Protein AF-A0A553KA50-F1 (afdb_monomer_lite)

pLDDT: mean 89.24, std 14.23, range [44.47, 98.69]

Radius of gyration: 16.39 Å; chains: 1; bounding box: 49×30×35 Å

Secondary structure (DSSP, 8-state):
------S---GGGSSTTSS-EEEEE--SHHHHHHHHHHHHTT-EEEEEE-SSHHHHHHHHHTS-TT-EEESSTT-

Structure (mmCIF, N/CA/C/O backbone):
data_AF-A0A553KA50-F1
#
_entry.id   AF-A0A553KA50-F1
#
loop_
_atom_site.group_PDB
_atom_site.id
_atom_site.type_symbol
_atom_site.label_atom_id
_atom_site.label_alt_id
_atom_site.label_comp_id
_atom_site.label_asym_id
_atom_site.label_entity_id
_atom_site.label_seq_id
_atom_site.pdbx_PDB_ins_code
_atom_site.Cartn_x
_atom_site.Cartn_y
_atom_site.Cartn_z
_atom_site.occupancy
_atom_site.B_iso_or_equiv
_atom_site.auth_seq_id
_atom_site.auth_comp_id
_atom_site.auth_asym_id
_atom_site.auth_atom_id
_atom_site.pdbx_PDB_model_num
ATOM 1 N N . MET A 1 1 ? -43.365 -21.474 17.999 1.00 44.47 1 MET A N 1
ATOM 2 C CA . MET A 1 1 ? -42.249 -21.742 17.069 1.00 44.47 1 MET A CA 1
ATOM 3 C C . MET A 1 1 ? -41.013 -21.104 17.685 1.00 44.47 1 MET A C 1
ATOM 5 O O . MET A 1 1 ? -40.942 -19.885 17.730 1.00 44.47 1 MET A O 1
ATOM 9 N N . ALA A 1 2 ? -40.151 -21.892 18.331 1.00 53.59 2 ALA A N 1
ATOM 10 C CA . ALA A 1 2 ? -38.981 -21.365 19.034 1.00 53.59 2 ALA A CA 1
ATOM 11 C C . ALA A 1 2 ? -37.887 -21.032 18.010 1.00 53.59 2 ALA A C 1
ATOM 13 O O . ALA A 1 2 ? -37.512 -21.892 17.216 1.00 53.59 2 ALA A O 1
ATOM 14 N N . ALA A 1 3 ? -37.410 -19.789 17.996 1.00 59.22 3 ALA A N 1
ATOM 15 C CA . ALA A 1 3 ? -36.273 -19.397 17.177 1.00 59.22 3 ALA A CA 1
ATOM 16 C C . ALA A 1 3 ? -34.989 -19.988 17.784 1.00 59.22 3 ALA A C 1
ATOM 18 O O . ALA A 1 3 ? -34.678 -19.736 18.947 1.00 59.22 3 ALA A O 1
ATOM 19 N N . MET A 1 4 ? -34.250 -20.781 17.007 1.00 66.25 4 MET A N 1
ATOM 20 C CA . MET A 1 4 ? -32.897 -21.212 17.361 1.00 66.25 4 MET A CA 1
ATOM 21 C C . MET A 1 4 ? -31.944 -20.033 17.156 1.00 66.25 4 MET A C 1
ATOM 23 O O . MET A 1 4 ? -31.617 -19.687 16.023 1.00 66.25 4 MET A O 1
ATOM 27 N N . ALA A 1 5 ? -31.512 -19.406 18.248 1.00 68.62 5 ALA A N 1
ATOM 28 C CA . ALA A 1 5 ? -30.402 -18.462 18.215 1.00 68.62 5 ALA A CA 1
ATOM 29 C C . ALA A 1 5 ? -29.068 -19.237 18.210 1.00 68.62 5 ALA A C 1
ATOM 31 O O . ALA A 1 5 ? -28.950 -20.244 18.917 1.00 68.62 5 ALA A O 1
ATOM 32 N N . PRO A 1 6 ? -28.059 -18.808 17.433 1.00 72.44 6 PRO A N 1
ATOM 33 C CA . PRO A 1 6 ? -26.750 -19.449 17.447 1.00 72.44 6 PRO A CA 1
ATOM 34 C C . PRO A 1 6 ? -26.115 -19.315 18.839 1.00 72.44 6 PRO A C 1
ATOM 36 O O . PRO A 1 6 ? -25.990 -18.214 19.366 1.00 72.44 6 PRO A O 1
ATOM 39 N N . MET A 1 7 ? -25.682 -20.436 19.426 1.00 78.25 7 MET A N 1
ATOM 40 C CA . MET A 1 7 ? -24.992 -20.449 20.729 1.00 78.25 7 MET A CA 1
ATOM 41 C C . MET A 1 7 ? -23.546 -19.937 20.657 1.00 78.25 7 MET A C 1
ATOM 43 O O . MET 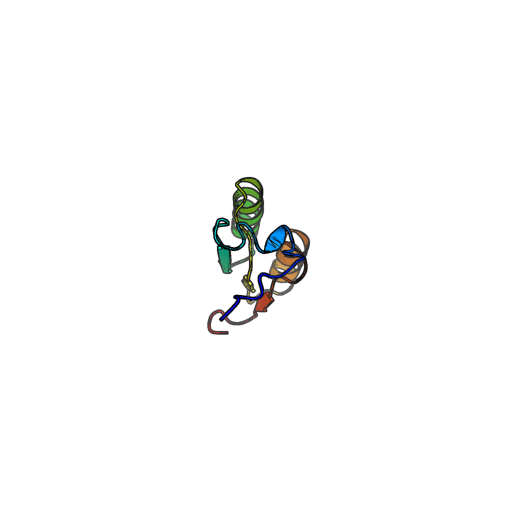A 1 7 ? -22.890 -19.780 21.683 1.00 78.25 7 MET A O 1
ATOM 47 N N . PHE A 1 8 ? -23.043 -19.678 19.451 1.00 78.44 8 PHE A N 1
ATOM 48 C CA . PHE A 1 8 ? -21.718 -19.128 19.227 1.00 78.44 8 PHE A CA 1
ATOM 49 C C . PHE A 1 8 ? -21.776 -18.140 18.065 1.00 78.44 8 PHE A C 1
ATOM 51 O O . PHE A 1 8 ? -21.964 -18.527 16.912 1.00 78.44 8 PHE A O 1
ATOM 58 N N . VAL A 1 9 ? -21.631 -16.857 18.382 1.00 73.50 9 VAL A N 1
ATOM 59 C CA . VAL A 1 9 ? -21.444 -15.801 17.389 1.00 73.50 9 VAL A CA 1
ATOM 60 C C . VAL A 1 9 ? -19.972 -15.398 17.463 1.00 73.50 9 VAL A C 1
ATOM 62 O O . VAL A 1 9 ? -19.539 -14.936 18.521 1.00 73.50 9 VAL A O 1
ATOM 65 N N . PRO A 1 10 ? -19.170 -15.597 16.399 1.00 72.81 10 PRO A N 1
ATOM 66 C CA . PRO A 1 10 ? -17.778 -15.168 16.416 1.00 72.81 10 PRO A CA 1
ATOM 67 C C . PRO A 1 10 ? -17.724 -13.650 16.607 1.00 72.81 10 PRO A C 1
ATOM 69 O O . PRO A 1 10 ? -18.542 -12.930 16.040 1.00 72.81 10 PRO A O 1
ATOM 72 N N . ALA A 1 11 ? -16.747 -13.147 17.364 1.00 68.38 11 ALA A N 1
ATOM 73 C CA . ALA A 1 11 ? -16.607 -11.709 17.615 1.00 68.38 11 ALA A CA 1
ATOM 74 C C . ALA A 1 11 ? -16.546 -10.888 16.312 1.00 68.38 11 ALA A C 1
ATOM 76 O O . ALA A 1 11 ? -17.057 -9.780 16.270 1.00 68.38 11 ALA A O 1
ATOM 77 N N . ALA A 1 12 ? -16.012 -11.470 15.232 1.00 66.88 12 ALA A N 1
ATOM 78 C CA . ALA A 1 12 ? -15.982 -10.869 13.901 1.00 66.88 12 ALA A CA 1
ATOM 79 C C . ALA A 1 12 ? -17.370 -10.650 13.266 1.00 66.88 12 ALA A C 1
ATOM 81 O O . ALA A 1 12 ? -17.482 -9.830 12.366 1.00 66.88 12 ALA A O 1
ATOM 82 N N . ALA A 1 13 ? -18.417 -11.366 13.698 1.00 65.19 13 ALA A N 1
ATOM 83 C CA . ALA A 1 13 ? -19.787 -11.153 13.224 1.00 65.19 13 ALA A CA 1
ATOM 84 C C . ALA A 1 13 ? -20.457 -9.940 13.894 1.00 65.19 13 ALA A C 1
ATOM 86 O O . ALA A 1 13 ? -21.359 -9.342 13.310 1.00 65.19 13 ALA A O 1
ATOM 87 N N . PHE A 1 14 ? -19.993 -9.536 15.080 1.00 60.41 14 PHE A N 1
ATOM 88 C CA . PHE A 1 14 ? -20.370 -8.262 15.687 1.00 60.41 14 PHE A CA 1
ATOM 89 C C . PHE A 1 14 ? -19.444 -7.161 15.150 1.00 60.41 14 PHE A C 1
ATOM 91 O O . PHE A 1 14 ? -18.237 -7.194 15.361 1.00 60.41 14 PHE A O 1
ATOM 98 N N . GLY A 1 15 ? -20.000 -6.192 14.423 1.00 61.66 15 GLY A N 1
ATOM 99 C CA . GLY A 1 15 ? -19.232 -5.071 13.864 1.00 61.66 15 GLY A CA 1
ATOM 100 C C . GLY A 1 15 ? -18.526 -5.345 12.529 1.00 61.66 15 GLY A C 1
ATOM 101 O O . GLY A 1 15 ? -17.751 -4.510 12.071 1.00 61.66 15 GLY A O 1
ATOM 102 N N . ALA A 1 16 ? -18.832 -6.462 11.850 1.00 58.47 16 ALA A N 1
ATOM 103 C CA . ALA A 1 16 ? -18.352 -6.763 10.490 1.00 58.47 16 ALA A CA 1
ATOM 104 C C . ALA A 1 16 ? -18.634 -5.639 9.469 1.00 58.47 16 ALA A C 1
ATOM 106 O O . ALA A 1 16 ? -17.922 -5.517 8.477 1.00 58.47 16 ALA A O 1
ATOM 107 N N . ASN A 1 17 ? -19.661 -4.821 9.723 1.00 59.78 17 ASN A N 1
ATOM 108 C CA . ASN A 1 17 ? -20.071 -3.693 8.883 1.00 59.78 17 ASN A CA 1
ATOM 109 C C . ASN A 1 17 ? -19.634 -2.321 9.431 1.00 59.78 17 ASN A C 1
ATOM 111 O O . ASN A 1 17 ? -19.890 -1.312 8.780 1.00 59.78 17 ASN A O 1
ATOM 115 N N . ASP A 1 18 ? -18.965 -2.260 10.588 1.00 69.44 18 ASP A N 1
ATOM 116 C CA . ASP A 1 18 ? -18.548 -0.989 11.205 1.00 69.44 18 ASP A CA 1
ATOM 117 C C . ASP A 1 18 ? -17.181 -0.506 10.694 1.00 69.44 18 ASP A C 1
ATOM 119 O O . ASP A 1 18 ? -16.691 0.555 11.087 1.00 69.44 18 ASP A O 1
ATOM 123 N N . ARG A 1 19 ? -16.537 -1.279 9.810 1.00 79.94 19 ARG A N 1
ATOM 124 C CA . ARG A 1 19 ? -15.229 -0.944 9.255 1.00 79.94 19 ARG A CA 1
ATOM 125 C C . ARG A 1 19 ? -15.354 -0.446 7.818 1.00 79.94 19 ARG A C 1
ATOM 127 O O . ARG A 1 19 ? -15.765 -1.183 6.930 1.00 79.94 19 ARG A O 1
ATOM 134 N N . ILE A 1 20 ? -14.913 0.789 7.575 1.00 90.81 20 ILE A N 1
ATOM 135 C CA . ILE A 1 20 ? -14.801 1.340 6.219 1.00 90.81 20 ILE A CA 1
ATOM 136 C C . ILE A 1 20 ? -13.845 0.471 5.397 1.00 90.81 20 ILE A C 1
ATOM 138 O O . ILE A 1 20 ? -12.673 0.326 5.746 1.00 90.81 20 ILE A O 1
ATOM 142 N N . THR A 1 21 ? -14.338 -0.091 4.298 1.00 94.06 21 THR A N 1
ATOM 143 C CA . THR A 1 21 ? -13.534 -0.854 3.337 1.00 94.06 21 THR A CA 1
ATOM 144 C C . THR A 1 21 ? -13.127 0.014 2.156 1.00 94.06 21 THR A C 1
ATOM 146 O O . THR A 1 21 ? -13.914 0.847 1.705 1.00 94.06 21 THR A O 1
ATOM 149 N N . TYR A 1 22 ? -11.935 -0.210 1.607 1.00 96.31 22 TYR A N 1
ATOM 150 C CA . TYR A 1 22 ? -11.482 0.481 0.400 1.00 96.31 22 TYR A CA 1
ATOM 151 C C . TYR A 1 22 ? -10.652 -0.422 -0.517 1.00 96.31 22 TYR A C 1
ATOM 153 O O . TYR A 1 22 ? -10.046 -1.404 -0.082 1.00 96.31 22 TYR A O 1
ATOM 161 N N . GLY A 1 23 ? -10.618 -0.047 -1.796 1.00 97.25 23 GLY A N 1
ATOM 162 C CA . GLY A 1 23 ? -9.641 -0.523 -2.769 1.00 97.25 23 GLY A CA 1
ATOM 163 C C . GLY A 1 23 ? -8.603 0.559 -3.066 1.00 97.25 23 GLY A C 1
ATOM 164 O O . GLY A 1 23 ? -8.896 1.753 -2.960 1.00 97.25 23 GLY A O 1
ATOM 165 N N . LEU A 1 24 ? -7.390 0.151 -3.429 1.00 98.25 24 LEU A N 1
ATOM 166 C CA . LEU A 1 24 ? -6.306 1.055 -3.812 1.00 98.25 24 LEU A CA 1
ATOM 167 C C . LEU A 1 24 ? -5.847 0.760 -5.240 1.00 98.25 24 LEU A C 1
ATOM 169 O O . LEU A 1 24 ? -5.285 -0.298 -5.500 1.00 98.25 24 LEU A O 1
ATOM 173 N N . ILE A 1 25 ? -6.022 1.731 -6.134 1.00 98.25 25 ILE A N 1
ATOM 174 C CA . ILE A 1 25 ? -5.456 1.723 -7.488 1.00 98.25 25 ILE A CA 1
ATOM 175 C C . ILE A 1 25 ? -4.219 2.628 -7.496 1.00 98.25 25 ILE A C 1
ATOM 177 O O . ILE A 1 25 ? -4.228 3.678 -6.851 1.00 98.25 25 ILE A O 1
ATOM 181 N N . ALA A 1 26 ? -3.182 2.234 -8.237 1.00 98.06 26 ALA A N 1
ATOM 182 C CA . ALA A 1 26 ? -1.870 2.881 -8.272 1.00 98.06 26 ALA A CA 1
ATOM 183 C C . ALA A 1 26 ? -1.144 2.780 -6.917 1.00 98.06 26 ALA A C 1
ATOM 185 O O . ALA A 1 26 ? -1.108 3.691 -6.084 1.00 98.06 26 ALA A O 1
ATOM 186 N N . THR A 1 27 ? -0.493 1.640 -6.725 1.00 98.38 27 THR A N 1
ATOM 187 C CA . THR A 1 27 ? 0.227 1.224 -5.516 1.00 98.38 27 THR A CA 1
ATOM 188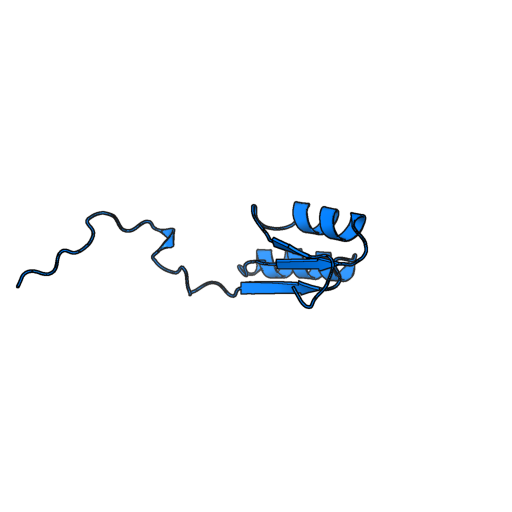 C C . THR A 1 27 ? 1.668 1.750 -5.437 1.00 98.38 27 THR A C 1
ATOM 190 O O . THR A 1 27 ? 2.520 1.194 -4.741 1.00 98.38 27 THR A O 1
ATOM 193 N N . GLY A 1 28 ? 1.964 2.864 -6.113 1.00 97.62 28 GLY A N 1
ATOM 194 C CA . GLY A 1 28 ? 3.241 3.574 -6.012 1.00 97.62 28 GLY A CA 1
ATOM 195 C C . GLY A 1 28 ? 3.481 4.210 -4.632 1.00 97.62 28 GLY A C 1
ATOM 196 O O . GLY A 1 28 ? 2.707 4.041 -3.688 1.00 97.62 28 GLY A O 1
ATOM 197 N N . GLY A 1 29 ? 4.556 4.994 -4.490 1.00 98.25 29 GLY A N 1
ATOM 198 C CA . GLY A 1 29 ? 4.975 5.546 -3.189 1.00 98.25 29 GLY A CA 1
ATOM 199 C C . GLY A 1 29 ? 3.884 6.333 -2.443 1.00 98.25 29 GLY A C 1
ATOM 200 O O . GLY A 1 29 ? 3.695 6.142 -1.239 1.00 98.25 29 GLY A O 1
ATOM 201 N N . ARG A 1 30 ? 3.115 7.171 -3.155 1.00 98.12 30 ARG A N 1
ATOM 202 C CA . ARG A 1 30 ? 1.993 7.927 -2.570 1.00 98.12 30 ARG A CA 1
ATOM 203 C C . ARG A 1 30 ? 0.803 7.029 -2.222 1.00 98.12 30 ARG A C 1
ATOM 205 O O . ARG A 1 30 ? 0.224 7.209 -1.154 1.00 98.12 30 ARG A O 1
ATOM 212 N N . GLY A 1 31 ? 0.472 6.064 -3.081 1.00 98.12 31 GLY A N 1
ATOM 213 C CA . GLY A 1 31 ? -0.597 5.094 -2.834 1.00 98.12 31 GLY A CA 1
ATOM 214 C C . GLY A 1 31 ? -0.330 4.285 -1.569 1.00 98.12 31 GLY A C 1
ATOM 215 O O . GLY A 1 31 ? -1.163 4.257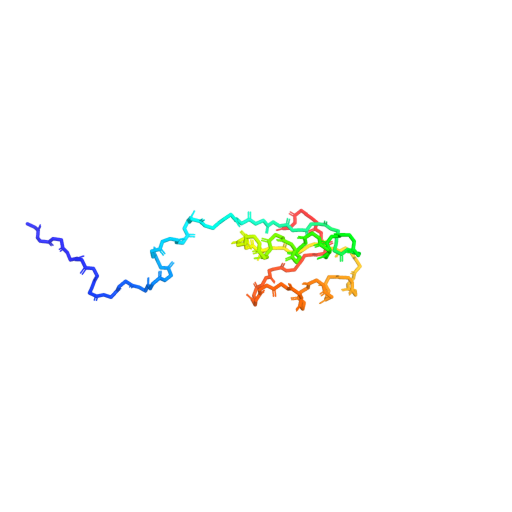 -0.668 1.00 98.12 31 GLY A O 1
ATOM 216 N N . ARG A 1 32 ? 0.884 3.742 -1.424 1.00 98.25 32 ARG A N 1
ATOM 217 C CA . ARG A 1 32 ? 1.313 3.027 -0.208 1.00 98.25 32 ARG A CA 1
ATOM 218 C C . ARG A 1 32 ? 1.335 3.910 1.038 1.00 98.25 32 ARG A C 1
ATOM 220 O O . ARG A 1 32 ? 0.939 3.472 2.114 1.00 98.25 32 ARG A O 1
ATOM 227 N N . TYR A 1 33 ? 1.733 5.179 0.912 1.00 98.56 33 TYR A N 1
ATOM 228 C CA . TYR A 1 33 ? 1.616 6.130 2.022 1.00 98.56 33 TYR A CA 1
ATOM 229 C C . TYR A 1 33 ? 0.166 6.260 2.512 1.00 98.56 33 TYR A C 1
ATOM 231 O O . TYR A 1 33 ? -0.074 6.173 3.716 1.00 98.56 33 TYR A O 1
ATOM 239 N N . LEU A 1 34 ? -0.803 6.431 1.608 1.00 98.19 34 LEU A N 1
ATOM 240 C CA . LEU A 1 34 ? -2.220 6.503 1.981 1.00 98.19 34 LEU A CA 1
ATOM 241 C C . LEU A 1 34 ? -2.731 5.165 2.523 1.00 98.19 34 LEU A C 1
ATOM 243 O O . LEU A 1 34 ? -3.391 5.160 3.558 1.00 98.19 34 LEU A O 1
ATOM 247 N N . ASN A 1 35 ? -2.335 4.048 1.905 1.00 98.31 35 ASN A N 1
ATOM 248 C CA . ASN A 1 35 ? -2.671 2.691 2.338 1.00 98.31 35 ASN A CA 1
ATOM 249 C C . ASN A 1 35 ? -2.372 2.479 3.827 1.00 98.31 35 ASN A C 1
ATOM 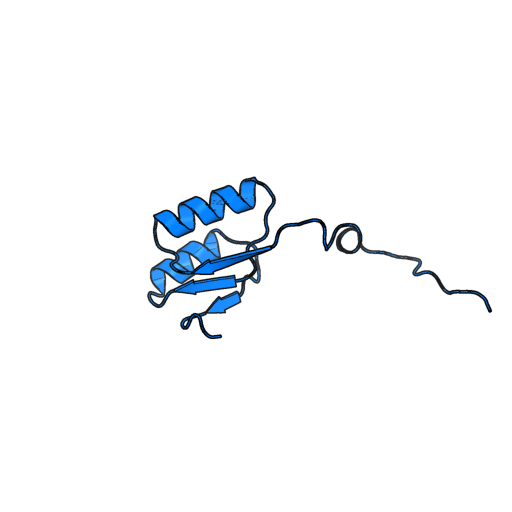251 O O . ASN A 1 35 ? -3.237 2.069 4.597 1.00 98.31 35 ASN A O 1
ATOM 255 N N . ARG A 1 36 ? -1.150 2.815 4.257 1.00 98.31 36 ARG A N 1
ATOM 256 C CA . ARG A 1 36 ? -0.740 2.673 5.661 1.00 98.31 36 ARG A CA 1
ATOM 257 C C . ARG A 1 36 ? -1.525 3.597 6.589 1.00 98.31 36 ARG A C 1
ATOM 259 O O . ARG A 1 36 ? -1.824 3.215 7.714 1.00 98.31 36 ARG A O 1
ATOM 266 N N . ASN A 1 37 ? -1.843 4.816 6.151 1.00 98.31 37 ASN A N 1
ATOM 267 C CA . ASN A 1 37 ? -2.590 5.766 6.977 1.00 98.31 37 ASN A CA 1
ATOM 268 C C . ASN A 1 37 ? -4.061 5.365 7.132 1.00 98.31 37 ASN A C 1
ATOM 270 O O . ASN A 1 37 ? -4.585 5.439 8.237 1.00 98.31 37 ASN A O 1
ATOM 274 N N . PHE A 1 38 ? -4.710 4.884 6.072 1.00 97.00 38 PHE A N 1
ATOM 275 C CA . PHE A 1 38 ? -6.098 4.420 6.138 1.00 97.00 38 PHE A CA 1
ATOM 276 C C . PHE A 1 38 ? -6.233 3.201 7.050 1.00 97.00 38 PHE A C 1
ATOM 278 O O . PHE A 1 38 ? -7.114 3.180 7.908 1.00 97.00 38 PHE A O 1
ATOM 285 N N . GLN A 1 39 ? -5.299 2.250 6.958 1.00 95.88 39 GLN A N 1
ATOM 286 C CA . GLN A 1 39 ? -5.244 1.113 7.881 1.00 95.88 39 GLN A CA 1
ATOM 287 C C . GLN A 1 39 ? -5.054 1.544 9.340 1.00 95.88 39 GLN A C 1
ATOM 289 O O . GLN A 1 39 ? -5.742 1.039 10.224 1.00 95.88 39 GLN A O 1
ATOM 294 N N . LYS A 1 40 ? -4.183 2.528 9.610 1.00 96.50 40 LYS A N 1
ATOM 295 C CA . LYS A 1 40 ? -4.007 3.095 10.963 1.00 96.50 40 LYS A CA 1
ATOM 296 C C . LYS A 1 40 ? -5.262 3.785 11.499 1.00 96.50 40 LYS A C 1
ATOM 298 O O . LYS A 1 40 ? -5.484 3.768 12.703 1.00 96.50 40 LYS A O 1
ATOM 303 N N . LEU A 1 41 ? -6.072 4.374 10.621 1.00 96.00 41 LEU A N 1
ATOM 304 C CA . LEU A 1 41 ? -7.372 4.965 10.962 1.00 96.00 41 LEU A CA 1
ATOM 305 C C . LEU A 1 41 ? -8.481 3.912 11.116 1.00 96.00 41 LEU A C 1
ATOM 307 O O . LEU A 1 41 ? -9.629 4.258 11.374 1.00 96.00 41 LEU A O 1
ATOM 311 N N . GLY A 1 42 ? -8.142 2.630 10.969 1.00 93.00 42 GLY A N 1
ATOM 312 C CA . GLY A 1 42 ? -9.051 1.515 11.171 1.00 93.00 42 GLY A CA 1
ATOM 313 C C . GLY A 1 42 ? -9.791 1.067 9.917 1.00 93.00 42 GLY A C 1
ATOM 314 O O . GLY A 1 42 ? -10.588 0.147 10.038 1.00 93.00 42 GLY A O 1
ATOM 315 N N . ALA A 1 43 ? -9.537 1.647 8.738 1.00 94.62 43 ALA A N 1
ATOM 316 C CA . ALA A 1 43 ? -10.132 1.190 7.482 1.00 94.62 43 ALA A CA 1
ATOM 317 C C . ALA A 1 43 ? -9.464 -0.103 6.970 1.00 94.62 43 ALA A C 1
ATOM 319 O O . ALA A 1 43 ? -8.275 -0.333 7.189 1.00 94.62 43 ALA A O 1
ATOM 320 N N . GLN A 1 44 ? -10.209 -0.947 6.257 1.00 93.81 44 GLN A N 1
ATOM 321 C CA . GLN A 1 44 ? -9.711 -2.212 5.711 1.00 93.81 44 GLN A CA 1
ATOM 322 C C . GLN A 1 44 ? -9.468 -2.120 4.207 1.00 93.81 44 GLN A C 1
ATOM 324 O O . GLN A 1 44 ? -10.398 -1.908 3.430 1.00 93.81 44 GLN A O 1
ATOM 329 N N . CYS A 1 45 ? -8.224 -2.356 3.793 1.00 97.06 45 CYS A N 1
ATOM 330 C CA . CYS A 1 45 ? -7.908 -2.582 2.388 1.00 97.06 45 CYS A CA 1
ATOM 331 C C . CYS A 1 45 ? -8.419 -3.967 1.972 1.00 97.06 45 CYS A C 1
ATOM 333 O O . CYS A 1 45 ? -8.019 -4.965 2.575 1.00 97.06 45 CYS A O 1
ATOM 335 N N . VAL A 1 46 ? -9.288 -4.031 0.962 1.00 97.00 46 VAL A N 1
ATOM 336 C CA . VAL A 1 46 ? -9.840 -5.300 0.444 1.00 97.00 46 VAL A CA 1
ATOM 337 C C . VAL A 1 46 ? -9.341 -5.643 -0.961 1.00 97.00 46 VAL A C 1
ATOM 339 O O . VAL A 1 46 ? -9.415 -6.804 -1.366 1.00 97.00 46 VAL A O 1
ATOM 342 N N . ALA A 1 47 ? -8.796 -4.661 -1.685 1.00 98.25 47 ALA A N 1
ATOM 343 C CA . ALA A 1 47 ? -8.271 -4.833 -3.034 1.00 98.25 47 ALA A CA 1
ATOM 344 C C . ALA A 1 47 ? -7.122 -3.857 -3.333 1.00 98.25 47 ALA A C 1
ATOM 346 O O . ALA A 1 47 ? -7.155 -2.692 -2.932 1.00 98.25 47 ALA A O 1
ATOM 347 N N . LEU A 1 48 ? -6.135 -4.330 -4.086 1.00 98.62 48 LEU A N 1
ATOM 348 C CA . LEU A 1 48 ? -5.013 -3.571 -4.626 1.00 98.62 48 LEU A CA 1
ATOM 349 C C . LEU A 1 48 ? -4.984 -3.732 -6.147 1.00 98.62 48 LEU A C 1
ATOM 351 O O . LEU A 1 48 ? -5.207 -4.833 -6.645 1.00 98.62 48 LEU A O 1
ATOM 355 N N . CYS A 1 49 ? -4.662 -2.666 -6.875 1.00 98.69 49 CYS A N 1
ATOM 356 C CA . CYS A 1 49 ? -4.487 -2.712 -8.321 1.00 98.69 49 CYS A CA 1
ATOM 357 C C . CYS A 1 49 ? -3.296 -1.870 -8.781 1.00 98.69 49 CYS A C 1
ATOM 359 O O . CYS A 1 49 ? -3.175 -0.686 -8.441 1.00 98.69 49 CYS A O 1
ATOM 361 N N . ASP A 1 50 ? -2.428 -2.488 -9.578 1.00 98.38 50 ASP A N 1
ATOM 362 C CA . ASP A 1 50 ? -1.340 -1.818 -10.282 1.00 98.38 50 ASP A CA 1
ATOM 363 C C . ASP A 1 50 ? -0.888 -2.657 -11.478 1.00 98.38 50 ASP A C 1
ATOM 365 O O . ASP A 1 50 ? -0.794 -3.878 -11.385 1.00 98.38 50 ASP A O 1
ATOM 369 N N . VAL A 1 51 ? -0.546 -1.990 -12.579 1.00 97.75 51 VAL A N 1
ATOM 370 C CA . VAL A 1 51 ? 0.047 -2.644 -13.754 1.00 97.75 51 VAL A CA 1
ATOM 371 C C . VAL A 1 51 ? 1.523 -2.988 -13.530 1.00 97.75 51 VAL A C 1
ATOM 373 O O . VAL A 1 51 ? 2.077 -3.821 -14.244 1.00 97.75 51 VAL A O 1
ATOM 376 N N . TYR A 1 52 ? 2.182 -2.341 -12.561 1.00 98.06 52 TYR A N 1
ATOM 377 C CA . TYR A 1 52 ? 3.579 -2.591 -12.224 1.00 98.06 52 TYR A CA 1
ATOM 378 C C . TYR A 1 52 ? 3.700 -3.500 -10.994 1.00 98.06 52 TYR A C 1
ATOM 380 O O . TYR A 1 52 ? 3.587 -3.066 -9.844 1.00 98.06 52 TYR A O 1
ATOM 388 N N . GLU A 1 53 ? 3.987 -4.774 -11.253 1.00 98.00 53 GLU A N 1
ATOM 389 C CA . GLU A 1 53 ? 4.029 -5.855 -10.261 1.00 98.00 53 GLU A CA 1
ATOM 390 C C . GLU A 1 53 ? 4.891 -5.557 -9.014 1.00 98.00 53 GLU A C 1
ATOM 392 O O . GLU A 1 53 ? 4.405 -5.778 -7.903 1.00 98.00 53 GLU A O 1
ATOM 397 N N . PRO A 1 54 ? 6.096 -4.950 -9.103 1.00 98.19 54 PRO A N 1
ATOM 398 C CA . PRO A 1 54 ? 6.884 -4.647 -7.906 1.00 98.19 54 PRO A CA 1
ATOM 399 C C . PRO A 1 54 ? 6.207 -3.665 -6.939 1.00 98.19 54 PRO A C 1
ATOM 401 O O . PRO A 1 54 ? 6.467 -3.701 -5.733 1.00 98.19 54 PRO A O 1
ATOM 404 N N . TYR A 1 55 ? 5.356 -2.763 -7.439 1.00 98.50 55 TYR A N 1
ATOM 405 C CA . TYR A 1 55 ? 4.574 -1.871 -6.580 1.00 98.50 55 TYR A CA 1
ATOM 406 C C . TYR A 1 55 ? 3.383 -2.589 -5.959 1.00 98.50 55 TYR A C 1
ATOM 408 O O . TYR A 1 55 ? 3.145 -2.402 -4.760 1.00 98.50 55 TYR A O 1
ATOM 416 N N . LEU A 1 56 ? 2.720 -3.452 -6.730 1.00 98.44 56 LEU A N 1
ATOM 417 C CA . LEU A 1 56 ? 1.614 -4.272 -6.249 1.00 98.44 56 LEU A CA 1
ATOM 418 C C . LEU A 1 56 ? 2.071 -5.192 -5.111 1.00 98.44 56 LEU A C 1
ATOM 420 O O . LEU A 1 56 ? 1.469 -5.197 -4.038 1.00 98.44 56 LEU A O 1
ATOM 424 N N . ASP A 1 57 ? 3.202 -5.874 -5.291 1.00 98.25 57 ASP A N 1
ATOM 425 C CA . ASP A 1 57 ? 3.817 -6.728 -4.273 1.00 98.25 57 ASP A CA 1
ATOM 426 C C . ASP A 1 57 ? 4.245 -5.952 -3.026 1.00 98.25 57 ASP A C 1
ATOM 428 O O . ASP A 1 57 ? 4.074 -6.424 -1.897 1.00 98.25 57 ASP A O 1
ATOM 432 N N . ALA A 1 58 ? 4.808 -4.754 -3.205 1.00 98.38 58 ALA A N 1
ATOM 433 C CA . ALA A 1 58 ? 5.170 -3.895 -2.084 1.00 98.38 58 ALA A CA 1
ATOM 434 C C . ALA A 1 58 ? 3.928 -3.464 -1.291 1.00 98.38 58 ALA A C 1
ATOM 436 O O . ALA A 1 58 ? 3.953 -3.494 -0.063 1.00 98.38 58 ALA A O 1
ATOM 437 N N . ALA A 1 59 ? 2.834 -3.102 -1.966 1.00 98.38 59 ALA A N 1
ATOM 438 C CA . ALA A 1 59 ? 1.586 -2.758 -1.293 1.00 98.38 59 ALA A CA 1
ATOM 439 C C . ALA A 1 59 ? 0.925 -3.968 -0.629 1.00 98.38 59 ALA A C 1
ATOM 441 O O . ALA A 1 59 ? 0.420 -3.822 0.482 1.00 98.38 59 ALA A O 1
ATOM 442 N N . ARG A 1 60 ? 0.994 -5.159 -1.240 1.00 98.31 60 ARG A N 1
ATOM 443 C CA . ARG A 1 60 ? 0.474 -6.405 -0.658 1.00 98.31 60 ARG A CA 1
ATOM 444 C C . ARG A 1 60 ? 1.116 -6.706 0.692 1.00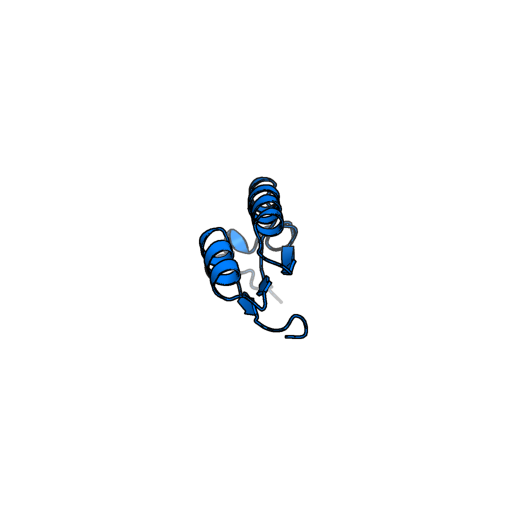 98.31 60 ARG A C 1
ATOM 446 O O . ARG A 1 60 ? 0.413 -7.049 1.632 1.00 98.31 60 ARG A O 1
ATOM 453 N N . LYS A 1 61 ? 2.435 -6.518 0.807 1.00 97.94 61 LYS A N 1
ATOM 454 C CA . LYS A 1 61 ? 3.190 -6.691 2.066 1.00 97.94 61 LYS A CA 1
ATOM 455 C C . LYS A 1 61 ? 2.812 -5.678 3.152 1.00 97.94 61 LYS A C 1
ATOM 457 O O . LYS A 1 61 ? 3.075 -5.919 4.323 1.00 97.94 61 LYS A O 1
ATOM 462 N N . GLU A 1 62 ? 2.243 -4.539 2.769 1.00 97.38 62 GLU A N 1
ATOM 463 C CA . GLU A 1 62 ? 1.812 -3.472 3.678 1.00 97.38 62 GLU A CA 1
ATOM 464 C C . GLU A 1 62 ? 0.297 -3.495 3.952 1.00 97.38 62 GLU A C 1
ATOM 466 O O . GLU A 1 62 ? -0.220 -2.572 4.584 1.00 97.38 62 GLU A O 1
ATOM 471 N N . SER A 1 63 ? -0.425 -4.495 3.442 1.00 97.31 63 SER A N 1
ATOM 472 C CA . SER A 1 63 ? -1.881 -4.632 3.528 1.00 97.31 63 SER A CA 1
ATOM 473 C C . SER A 1 63 ? -2.283 -5.889 4.310 1.00 97.31 63 SER A C 1
ATOM 475 O O . SER A 1 63 ? -1.438 -6.748 4.553 1.00 97.31 63 SER A O 1
ATOM 477 N N . PRO A 1 64 ? -3.560 -6.011 4.726 1.00 94.69 64 PRO A N 1
ATOM 478 C CA . PRO A 1 64 ? -4.039 -7.187 5.443 1.00 94.69 64 PRO A CA 1
ATOM 479 C C . PRO A 1 64 ? -3.865 -8.474 4.632 1.00 94.69 64 PRO A C 1
ATOM 481 O O . PRO A 1 64 ? -3.948 -8.466 3.400 1.00 94.69 64 PRO A O 1
ATOM 484 N N . ASP A 1 65 ? -3.695 -9.590 5.339 1.00 94.94 65 ASP A N 1
ATOM 485 C CA . ASP A 1 65 ? -3.621 -10.908 4.717 1.00 94.94 65 ASP A CA 1
ATOM 486 C C . ASP A 1 65 ? -4.872 -11.193 3.873 1.00 94.94 65 ASP A C 1
ATOM 488 O O . ASP A 1 65 ? -6.001 -10.878 4.256 1.00 94.94 65 ASP A O 1
ATOM 492 N N . GLY A 1 66 ? -4.667 -11.796 2.701 1.00 92.94 66 GLY A N 1
ATOM 493 C CA . GLY A 1 66 ? -5.754 -12.139 1.781 1.00 92.94 66 GLY A CA 1
ATOM 494 C C . GLY A 1 66 ? -6.311 -10.970 0.960 1.00 92.94 66 GLY A C 1
ATOM 495 O O . GLY A 1 66 ? -7.321 -11.154 0.280 1.00 92.94 66 GLY A O 1
ATOM 496 N N . VAL A 1 67 ? -5.675 -9.789 0.980 1.00 96.94 67 VAL A N 1
ATOM 497 C CA . VAL A 1 67 ? -6.038 -8.683 0.079 1.00 96.94 67 VAL A CA 1
ATOM 498 C C . VAL A 1 67 ? -5.957 -9.132 -1.386 1.00 96.94 67 VAL A C 1
ATOM 500 O O . VAL A 1 67 ? -4.966 -9.726 -1.823 1.00 96.94 67 VAL A O 1
ATOM 503 N N . LYS A 1 68 ? -7.010 -8.859 -2.161 1.00 98.19 68 LYS A N 1
ATOM 504 C CA . LYS A 1 68 ? -7.037 -9.220 -3.582 1.00 98.19 68 LYS A CA 1
ATOM 505 C C . LYS A 1 68 ? -6.112 -8.297 -4.367 1.00 98.19 68 LYS A C 1
ATOM 507 O O . LYS A 1 68 ? -6.071 -7.101 -4.097 1.00 98.19 68 LYS A O 1
ATOM 512 N N . CYS A 1 69 ? -5.371 -8.848 -5.318 1.00 98.19 69 CYS A N 1
ATOM 513 C CA . CYS A 1 69 ? -4.425 -8.102 -6.142 1.00 98.19 69 CYS A CA 1
ATOM 514 C C . CYS A 1 69 ? -4.832 -8.235 -7.610 1.00 98.19 69 CYS A C 1
ATOM 516 O O . CYS A 1 69 ? -5.059 -9.352 -8.069 1.00 98.19 69 CYS A O 1
ATOM 518 N N . TYR A 1 70 ? -4.900 -7.110 -8.316 1.00 98.44 70 TYR A N 1
ATOM 519 C CA . TYR A 1 70 ? -5.383 -7.024 -9.691 1.00 98.44 70 TYR A CA 1
ATOM 520 C C . TYR A 1 70 ? -4.386 -6.282 -10.585 1.00 98.44 70 TYR A C 1
ATOM 522 O O . TYR A 1 70 ? -3.786 -5.288 -10.169 1.00 98.44 70 TYR A O 1
ATOM 530 N N . GLY A 1 71 ? -4.223 -6.756 -11.821 1.00 97.56 71 GLY A N 1
ATOM 531 C CA . GLY A 1 71 ? -3.415 -6.084 -12.845 1.00 97.56 71 GLY A CA 1
ATOM 532 C C . GLY A 1 71 ? -4.219 -5.080 -13.675 1.00 97.56 71 GLY A C 1
ATOM 533 O O . GLY A 1 71 ? -3.669 -4.073 -14.117 1.00 97.56 71 GLY A O 1
ATOM 534 N N . ASP A 1 72 ? -5.522 -5.319 -13.847 1.00 96.81 72 ASP A N 1
ATOM 535 C CA . ASP A 1 72 ? -6.470 -4.400 -14.478 1.00 96.81 72 ASP A CA 1
ATOM 536 C C . ASP A 1 72 ? -7.477 -3.893 -13.433 1.00 96.81 72 ASP A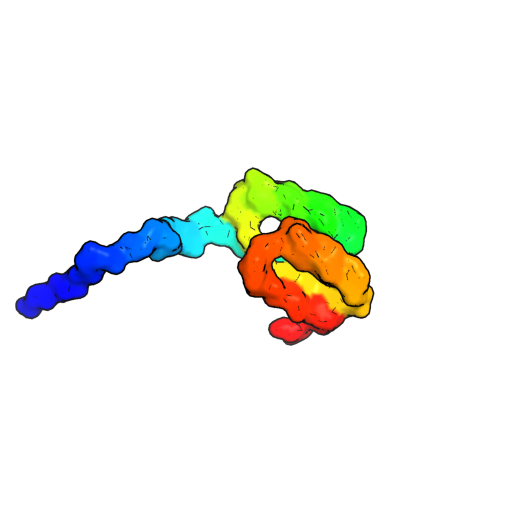 C 1
ATOM 538 O O . ASP A 1 72 ? -7.934 -4.628 -12.565 1.00 96.81 72 ASP A O 1
ATOM 542 N N . TYR A 1 73 ? -7.829 -2.612 -13.505 1.00 95.19 73 TYR A N 1
ATOM 543 C CA . TYR A 1 73 ? -8.775 -1.980 -12.583 1.00 95.19 73 TYR A CA 1
ATOM 544 C C . TYR A 1 73 ? -10.240 -2.370 -12.844 1.00 95.19 73 TYR A C 1
ATOM 546 O O . TYR A 1 73 ? -11.127 -1.951 -12.100 1.00 95.19 73 TYR A O 1
ATOM 554 N N . ARG A 1 74 ? -10.507 -3.074 -13.949 1.00 96.38 74 ARG A N 1
ATOM 555 C CA . ARG A 1 74 ? -11.841 -3.535 -14.360 1.00 96.38 74 ARG A CA 1
ATOM 556 C C . ARG A 1 74 ? -12.219 -4.901 -13.778 1.00 96.38 74 ARG A C 1
ATOM 558 O O . ARG A 1 74 ? -13.365 -5.311 -13.953 1.00 96.38 74 ARG A O 1
ATOM 565 N N . GLU A 1 75 ? -11.268 -5.593 -13.159 1.00 91.56 75 GLU A N 1
ATOM 566 C CA . GLU A 1 75 ? -11.446 -6.869 -12.447 1.00 91.56 75 GLU A CA 1
ATOM 567 C C . GLU A 1 75 ? -11.880 -6.659 -10.985 1.00 91.56 75 GLU A C 1
ATOM 569 O O . GLU A 1 75 ? -12.599 -7.540 -10.453 1.00 91.56 75 GLU A O 1
#

Foldseek 3Di:
DDDDDDPDDPVCNVCVVVAAEDEFEDLPPVSLVVLLVSVVVRHAYQEYEDLDVVSQVVSCVSHDPPRHYYDDPVD

Sequence (75 aa):
MAAMAPMFVPAAAFGANDRITYGLIATGGRGRYLNRNFQKLGAQCVALCDVYEPYLDAARKESPDGVKCYGDYRE